Protein AF-A0A542Y729-F1 (afdb_monomer_lite)

Secondary structure (DSSP, 8-state):
-HHHHHHTT-EEEEE--SSTTSS--EEEEEEEE-TTSEEEEEEEETTS-EEEEEEETT-SS-HHHHHHHHHTTS-TTTSPPTTPPPPTT--PPPPPTTSPP--SS------

Organism: NCBI:txid55969

pLDDT: mean 76.95, std 14.19, range [32.75, 95.5]

Foldseek 3Di:
DQVVCVVQVWDKDKDQDDPDPVPDAWRIWMWTAHPQGWIWIWTAHPVRDIDIDIGRNPPPDDPVVVCQLFVQQFDPVLDDPVPDDDDPPDDRDGGDSPGDGHDPPDPPDDD

Sequence (111 aa):
MVEYFESQGWEASLIDVEDQTGLGPHRFEARAVTEDGFRMVYQVQDNGQYNLSVLSGLFWADRSELIRSINHRIPLDEFFPPGEESVPGVYVEFPKWSDPMLWGRGLEAQQ

Structure (mmCIF, N/CA/C/O backbone):
data_AF-A0A542Y729-F1
#
_entry.id   AF-A0A542Y729-F1
#
loop_
_atom_site.group_PDB
_atom_site.id
_atom_site.type_symbol
_atom_site.label_atom_id
_atom_site.label_alt_id
_atom_site.label_comp_id
_atom_site.label_asym_id
_atom_site.label_entity_id
_atom_site.label_seq_id
_atom_site.pdbx_PDB_ins_code
_atom_site.Cartn_x
_atom_site.Cartn_y
_atom_site.Cartn_z
_atom_site.occupancy
_atom_site.B_iso_or_equiv
_atom_site.auth_seq_id
_atom_site.auth_comp_id
_atom_site.auth_asym_id
_atom_site.auth_atom_id
_atom_site.pdbx_PDB_model_num
ATOM 1 N N . MET A 1 1 ? -11.017 9.322 15.413 1.00 87.94 1 MET A N 1
ATOM 2 C CA . MET A 1 1 ? -10.943 8.325 14.318 1.00 87.94 1 MET A CA 1
ATOM 3 C C . MET A 1 1 ? -10.349 7.002 14.769 1.00 87.94 1 MET A C 1
ATOM 5 O O . MET A 1 1 ? -10.967 5.998 14.464 1.00 87.94 1 MET A O 1
ATOM 9 N N . VAL A 1 2 ? -9.238 6.969 15.518 1.00 88.56 2 VAL A N 1
ATOM 10 C CA . VAL A 1 2 ? -8.724 5.709 16.108 1.00 88.56 2 VAL A CA 1
ATOM 11 C C . VAL A 1 2 ? -9.784 5.031 16.976 1.00 88.56 2 VAL A C 1
ATOM 13 O O . VAL A 1 2 ? -10.162 3.912 16.671 1.00 88.56 2 VAL A O 1
ATOM 16 N N . GLU A 1 3 ? -10.384 5.760 17.923 1.00 91.75 3 GLU A N 1
ATOM 17 C CA . GLU A 1 3 ? -11.490 5.245 18.754 1.00 91.75 3 GLU A CA 1
ATOM 18 C C . GLU A 1 3 ? -12.668 4.713 17.922 1.00 91.75 3 GLU A C 1
ATOM 20 O O . GLU A 1 3 ? -13.294 3.718 18.268 1.00 91.75 3 GLU A O 1
ATOM 25 N N . TYR A 1 4 ? -12.970 5.363 16.791 1.00 91.19 4 TYR A N 1
ATOM 26 C CA . TYR A 1 4 ? -13.997 4.879 15.875 1.00 91.19 4 TYR A CA 1
ATOM 27 C C . TYR A 1 4 ? -13.582 3.542 15.249 1.00 91.19 4 TYR A C 1
ATOM 29 O O . TYR A 1 4 ? -14.375 2.609 15.279 1.00 91.19 4 TYR A O 1
ATOM 37 N N . PHE A 1 5 ? -12.355 3.411 14.738 1.00 92.88 5 PHE A N 1
ATOM 38 C CA . PHE A 1 5 ? -11.859 2.153 14.169 1.00 92.88 5 PHE A CA 1
ATOM 39 C C . PHE A 1 5 ? -11.822 1.019 15.202 1.00 92.88 5 PHE A C 1
ATOM 41 O O . PHE A 1 5 ? -12.298 -0.077 14.916 1.00 92.88 5 PHE A O 1
ATOM 48 N N . GLU A 1 6 ? -11.363 1.300 16.421 1.00 92.62 6 GLU A N 1
ATOM 49 C CA . GLU A 1 6 ? -11.375 0.337 17.527 1.00 92.62 6 GLU A CA 1
ATOM 50 C C . GLU A 1 6 ? -12.806 -0.080 17.895 1.00 92.62 6 GLU A C 1
ATOM 52 O O . GLU A 1 6 ? -13.062 -1.258 18.135 1.00 92.62 6 GLU A O 1
ATOM 57 N N . SER A 1 7 ? -13.774 0.849 17.856 1.00 95.50 7 SER A N 1
ATOM 58 C CA . SER A 1 7 ? -15.191 0.525 18.090 1.00 95.50 7 SER A CA 1
ATOM 59 C C . SER A 1 7 ? -15.785 -0.422 17.040 1.00 95.50 7 SER A C 1
ATOM 61 O O . SER A 1 7 ? -16.762 -1.110 17.326 1.00 95.50 7 SER A O 1
ATOM 63 N N . GLN A 1 8 ? -15.201 -0.467 15.836 1.00 93.38 8 GLN A N 1
ATOM 64 C CA . GLN A 1 8 ? -15.574 -1.410 14.777 1.00 93.38 8 GLN A CA 1
ATOM 65 C C . GLN A 1 8 ? -14.858 -2.765 14.909 1.00 93.38 8 GLN A C 1
ATOM 67 O O . GLN A 1 8 ? -15.091 -3.656 14.097 1.00 93.38 8 GLN A O 1
ATOM 72 N N . GLY A 1 9 ? -13.983 -2.933 15.907 1.00 91.56 9 GLY A N 1
ATOM 73 C CA . GLY A 1 9 ? -13.162 -4.132 16.075 1.00 91.56 9 GLY A CA 1
ATOM 74 C C . GLY A 1 9 ? -11.981 -4.217 15.105 1.00 91.56 9 GLY A C 1
ATOM 75 O O . GLY A 1 9 ? -11.407 -5.291 14.943 1.00 91.56 9 GLY A O 1
ATOM 76 N N . TRP A 1 10 ? -11.617 -3.116 14.444 1.00 92.38 10 TRP A N 1
ATOM 77 C CA . TRP A 1 10 ? -10.496 -3.087 13.506 1.00 92.38 10 TRP A CA 1
ATOM 78 C C . TRP A 1 10 ? -9.182 -2.824 14.233 1.00 92.38 10 TRP A C 1
ATOM 80 O O . TRP A 1 10 ? -9.125 -2.008 15.155 1.00 92.38 10 TRP A O 1
ATOM 90 N N . GLU A 1 11 ? -8.108 -3.472 13.780 1.00 84.69 11 GLU A N 1
ATOM 91 C CA . GLU A 1 11 ? -6.763 -3.168 14.264 1.00 84.69 11 GLU A CA 1
ATOM 92 C C . GLU A 1 11 ? -6.385 -1.760 13.800 1.00 84.69 11 GLU A C 1
ATOM 94 O O . GLU A 1 11 ? -6.185 -1.519 12.606 1.00 84.69 11 GLU A O 1
ATOM 99 N N . ALA A 1 12 ? -6.345 -0.820 14.745 1.00 86.38 12 ALA A N 1
ATOM 100 C CA . ALA A 1 12 ? -6.121 0.589 14.483 1.00 86.38 12 ALA A CA 1
ATOM 101 C C . ALA A 1 12 ? -4.774 1.054 15.039 1.00 86.38 12 ALA A C 1
ATOM 103 O O . ALA A 1 12 ? -4.348 0.641 16.114 1.00 86.38 12 ALA A O 1
ATOM 104 N N . SER A 1 13 ? -4.115 1.964 14.325 1.00 84.44 13 SER A N 1
ATOM 105 C CA . SER A 1 13 ? -2.866 2.570 14.785 1.00 84.44 13 SER A CA 1
ATOM 106 C C . SER A 1 13 ? -2.865 4.070 14.543 1.00 84.44 13 SER A C 1
ATOM 108 O O . SER A 1 13 ? -3.247 4.523 13.457 1.00 84.44 13 SER A O 1
ATOM 110 N N . LEU A 1 14 ? -2.361 4.813 15.523 1.00 82.44 14 LEU A N 1
ATOM 111 C CA . LEU A 1 14 ? -2.000 6.214 15.383 1.00 82.44 14 LEU A CA 1
ATOM 112 C C . LEU A 1 14 ? -0.518 6.343 15.036 1.00 82.44 14 LEU A C 1
ATOM 114 O O . LEU A 1 14 ? 0.330 5.775 15.719 1.00 82.44 14 LEU A O 1
ATOM 118 N N . ILE A 1 15 ? -0.221 7.117 14.001 1.00 75.94 15 ILE A N 1
ATOM 119 C CA . ILE A 1 15 ? 1.127 7.542 13.653 1.00 75.94 15 ILE A CA 1
ATOM 120 C C . ILE A 1 15 ? 1.191 9.070 13.750 1.00 75.94 15 ILE A C 1
ATOM 122 O O . ILE A 1 15 ? 0.440 9.767 13.060 1.00 75.94 15 ILE A O 1
ATOM 126 N N . ASP A 1 16 ? 2.094 9.576 14.592 1.00 67.38 16 ASP A N 1
ATOM 127 C CA . ASP A 1 16 ? 2.557 10.962 14.509 1.00 67.38 16 ASP A CA 1
ATOM 128 C C . ASP A 1 16 ? 3.512 11.059 13.321 1.00 67.38 16 ASP A C 1
ATOM 130 O O . ASP A 1 16 ? 4.556 10.405 13.278 1.00 67.38 16 ASP A O 1
ATOM 134 N N . VAL A 1 17 ? 3.109 11.818 12.307 1.00 64.06 17 VAL A N 1
ATOM 135 C CA . VAL A 1 17 ? 3.828 11.912 11.036 1.00 64.06 17 VAL A CA 1
ATOM 136 C C . VAL A 1 17 ? 4.607 13.224 11.017 1.00 64.06 17 VAL A C 1
ATOM 138 O O . VAL A 1 17 ? 4.262 14.158 10.301 1.00 64.06 17 VAL A O 1
ATOM 141 N N . GLU A 1 18 ? 5.683 13.299 11.800 1.00 58.34 18 GLU A N 1
ATOM 142 C CA . GLU A 1 18 ? 6.733 14.281 11.517 1.00 58.34 18 GLU A CA 1
ATOM 143 C C . GLU A 1 18 ? 7.532 13.783 10.295 1.00 58.34 18 GLU A C 1
ATOM 145 O O . GLU A 1 18 ? 8.239 12.780 10.352 1.00 58.34 18 GLU A O 1
ATOM 150 N N . ASP A 1 19 ? 7.349 14.452 9.153 1.00 51.25 19 ASP A N 1
ATOM 151 C CA . ASP A 1 19 ? 8.174 14.423 7.928 1.00 51.25 19 ASP A CA 1
ATOM 152 C C . ASP A 1 19 ? 8.411 13.099 7.159 1.00 51.25 19 ASP A C 1
ATOM 154 O O . ASP A 1 19 ? 8.993 13.126 6.072 1.00 51.25 19 ASP A O 1
ATOM 158 N N . GLN A 1 20 ? 7.947 11.931 7.613 1.00 49.91 20 GLN A N 1
ATOM 159 C CA . GLN A 1 20 ? 8.386 10.651 7.016 1.00 49.91 20 GLN A CA 1
ATOM 160 C C . GLN A 1 20 ? 7.599 10.122 5.801 1.00 49.91 20 GLN A C 1
ATOM 162 O O . GLN A 1 20 ? 8.025 9.142 5.188 1.00 49.91 20 GLN A O 1
ATOM 167 N N . THR A 1 21 ? 6.467 10.715 5.412 1.00 53.53 21 THR A N 1
ATOM 168 C CA . THR A 1 21 ? 5.617 10.148 4.338 1.00 53.53 21 THR A CA 1
ATOM 169 C C . THR A 1 21 ? 5.772 10.825 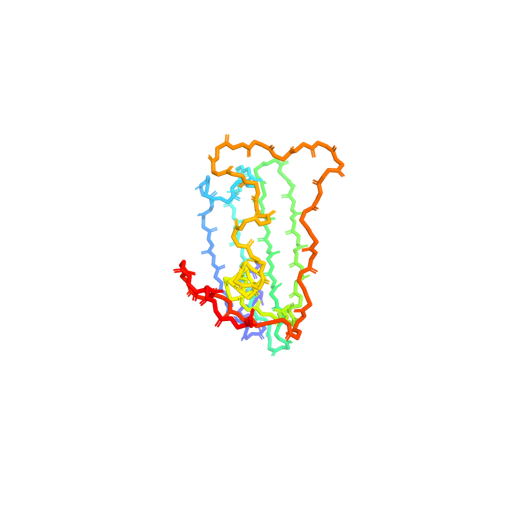2.978 1.00 53.53 21 THR A C 1
ATOM 171 O O . THR A 1 21 ? 5.200 10.341 2.002 1.00 53.53 21 THR A O 1
ATOM 174 N N . GLY A 1 22 ? 6.522 11.930 2.880 1.00 52.19 22 GLY A N 1
ATOM 175 C CA . GLY A 1 22 ? 6.631 12.712 1.638 1.00 52.19 22 GLY A CA 1
ATOM 176 C C . GLY A 1 22 ? 5.313 13.361 1.186 1.00 52.19 22 GLY A C 1
ATOM 177 O O . GLY A 1 22 ? 5.232 13.869 0.072 1.00 52.19 22 GLY A O 1
ATOM 178 N N . LEU A 1 23 ? 4.282 13.340 2.038 1.00 53.53 23 LEU A N 1
ATOM 179 C CA . LEU A 1 23 ? 2.940 13.862 1.768 1.00 53.53 23 LEU A CA 1
ATOM 180 C C . LEU A 1 23 ? 2.717 15.281 2.356 1.00 53.53 23 LEU A C 1
ATOM 182 O O . LEU A 1 23 ? 1.637 15.848 2.195 1.00 53.53 23 LEU A O 1
ATOM 186 N N . GLY A 1 24 ? 3.755 15.883 2.954 1.00 55.22 24 GLY A N 1
ATOM 187 C CA . GLY A 1 24 ? 3.727 17.204 3.599 1.00 55.22 24 GLY A CA 1
ATOM 188 C C . GLY A 1 24 ? 3.599 17.126 5.129 1.00 55.22 24 GLY A C 1
ATOM 189 O O . GLY A 1 24 ? 3.570 16.027 5.679 1.00 55.22 24 GLY A O 1
ATOM 190 N N . PRO A 1 25 ? 3.550 18.269 5.842 1.00 59.34 25 PRO A N 1
ATOM 191 C CA . PRO A 1 25 ? 3.359 18.284 7.290 1.00 59.34 25 PRO A CA 1
ATOM 192 C C . PRO A 1 25 ? 1.946 17.791 7.637 1.00 59.34 25 PRO A C 1
ATOM 194 O O . PRO A 1 25 ? 0.938 18.455 7.366 1.00 59.34 25 PRO A O 1
ATOM 197 N N . HIS A 1 26 ? 1.867 16.594 8.217 1.00 67.88 26 HIS A N 1
ATOM 198 C CA . HIS A 1 26 ? 0.634 16.036 8.756 1.00 67.88 26 HIS A CA 1
ATOM 199 C C . HIS A 1 26 ? 0.680 16.091 10.270 1.00 67.88 26 HIS A C 1
ATOM 201 O O . HIS A 1 26 ? 1.665 15.717 10.893 1.00 67.88 26 HIS A O 1
ATOM 207 N N . ARG A 1 27 ? -0.441 16.472 10.868 1.00 68.50 27 ARG A N 1
ATOM 208 C CA . ARG A 1 27 ? -0.580 16.492 12.317 1.00 68.50 27 ARG A CA 1
ATOM 209 C C . ARG A 1 27 ? -0.842 15.109 12.894 1.00 68.50 27 ARG A C 1
ATOM 211 O O . ARG A 1 27 ? -0.574 14.872 14.061 1.00 68.50 27 ARG A O 1
ATOM 218 N N . PHE A 1 28 ? -1.482 14.244 12.109 1.00 75.88 28 PHE A N 1
ATOM 219 C CA . PHE A 1 28 ? -2.021 12.981 12.592 1.00 75.88 28 PHE A CA 1
ATOM 220 C C . PHE A 1 28 ? -2.386 12.060 11.429 1.00 75.88 28 PHE A C 1
ATOM 222 O O . PHE A 1 28 ? -3.046 12.494 10.475 1.00 75.88 28 PHE A O 1
ATOM 229 N N . GLU A 1 29 ? -2.069 10.772 11.561 1.00 84.06 29 GLU A N 1
ATOM 230 C CA . GLU A 1 29 ? -2.579 9.723 10.682 1.00 84.06 29 GLU A CA 1
ATOM 231 C C . GLU A 1 29 ? -3.134 8.537 11.485 1.00 84.06 29 GLU A C 1
ATOM 233 O O . GLU A 1 29 ? -2.420 7.901 12.259 1.00 84.06 29 GLU A O 1
ATOM 238 N N . ALA A 1 30 ? -4.408 8.204 11.260 1.00 87.88 30 ALA A N 1
ATOM 239 C CA . ALA A 1 30 ? -5.015 6.968 11.745 1.00 87.88 30 ALA A CA 1
ATOM 240 C C . ALA A 1 30 ? -5.130 5.954 10.613 1.00 87.88 30 ALA A C 1
ATOM 242 O O . ALA A 1 30 ? -5.642 6.264 9.534 1.00 87.88 30 ALA A O 1
ATOM 243 N N . ARG A 1 31 ? -4.719 4.721 10.890 1.00 89.12 31 ARG A N 1
ATOM 244 C CA . ARG A 1 31 ? -4.842 3.584 9.974 1.00 89.12 31 ARG A CA 1
ATOM 245 C C . ARG A 1 31 ? -5.704 2.506 10.603 1.00 89.12 31 ARG A C 1
ATOM 247 O O . ARG A 1 31 ? -5.667 2.359 11.820 1.00 89.12 31 ARG A O 1
ATOM 254 N N . ALA A 1 32 ? -6.419 1.753 9.777 1.00 89.50 32 ALA A N 1
ATOM 255 C CA . ALA A 1 32 ? -7.050 0.505 10.185 1.00 89.50 32 ALA A CA 1
ATOM 256 C C . ALA A 1 32 ? -7.141 -0.489 9.026 1.00 89.50 32 ALA A C 1
ATOM 258 O O . ALA A 1 32 ? -7.158 -0.080 7.860 1.00 89.50 32 ALA A O 1
ATOM 259 N N . VAL A 1 33 ? -7.218 -1.778 9.353 1.00 88.06 33 VAL A N 1
ATOM 260 C CA . VAL A 1 33 ? -7.609 -2.839 8.416 1.00 88.06 33 VAL A CA 1
ATOM 261 C C . VAL A 1 33 ? -8.972 -3.370 8.841 1.00 88.06 33 VAL A C 1
ATOM 263 O O . VAL A 1 33 ? -9.150 -3.783 9.985 1.00 88.06 33 VAL A O 1
ATOM 266 N N . THR A 1 34 ? -9.939 -3.307 7.935 1.00 87.25 34 THR A N 1
ATOM 267 C CA . THR A 1 34 ? -11.295 -3.800 8.155 1.00 87.25 34 THR A CA 1
ATOM 268 C C . THR A 1 34 ? -11.340 -5.326 8.051 1.00 87.25 34 THR A C 1
ATOM 270 O O . THR A 1 34 ? -10.457 -5.953 7.463 1.00 87.25 34 THR A O 1
ATOM 273 N N . GLU A 1 35 ? -12.392 -5.941 8.590 1.00 86.06 35 GLU A N 1
ATOM 274 C CA . GLU A 1 35 ? -12.580 -7.400 8.543 1.00 86.06 35 GLU A CA 1
ATOM 275 C C . GLU A 1 35 ? -12.723 -7.939 7.107 1.00 86.06 35 GLU A C 1
ATOM 277 O O . GLU A 1 35 ? -12.230 -9.018 6.788 1.00 86.06 35 GLU A O 1
ATOM 282 N N . ASP A 1 36 ? -13.328 -7.159 6.208 1.00 85.25 36 ASP A N 1
ATOM 283 C CA . ASP A 1 36 ? -13.448 -7.454 4.775 1.00 85.25 36 ASP A CA 1
ATOM 284 C C . ASP A 1 36 ? -12.178 -7.103 3.973 1.00 85.25 36 ASP A C 1
ATOM 286 O O . ASP A 1 36 ? -12.164 -7.152 2.741 1.00 85.25 36 ASP A O 1
ATOM 290 N N . GLY A 1 37 ? -11.086 -6.796 4.677 1.00 80.50 37 GLY A N 1
ATOM 291 C CA . GLY A 1 37 ? -9.753 -6.665 4.112 1.00 80.50 37 GLY A CA 1
ATOM 292 C C . GLY A 1 37 ? -9.486 -5.319 3.455 1.00 80.50 37 GLY A C 1
ATOM 293 O O . GLY A 1 37 ? -8.584 -5.234 2.635 1.00 80.50 37 GLY A O 1
ATOM 294 N N . PHE A 1 38 ? -10.223 -4.256 3.765 1.00 85.81 38 PHE A N 1
ATOM 295 C CA . PHE A 1 38 ? -9.918 -2.906 3.295 1.00 85.81 38 PHE A CA 1
ATOM 296 C C . PHE A 1 38 ? -8.959 -2.204 4.250 1.00 85.81 38 PHE A C 1
ATOM 298 O O . PHE A 1 38 ? -9.062 -2.304 5.467 1.00 85.81 38 PHE A O 1
ATOM 305 N N . ARG A 1 39 ? -8.032 -1.428 3.698 1.00 87.44 39 ARG A N 1
ATOM 306 C CA . ARG A 1 39 ? -7.191 -0.513 4.459 1.00 87.44 39 ARG A CA 1
ATOM 307 C C . ARG A 1 39 ? -7.810 0.879 4.443 1.00 87.44 39 ARG A C 1
ATOM 309 O O . ARG A 1 39 ? -7.974 1.492 3.387 1.00 87.44 39 ARG A O 1
ATOM 316 N N . MET A 1 40 ? -8.091 1.383 5.635 1.00 89.25 40 MET A N 1
ATOM 317 C CA . MET A 1 40 ? -8.555 2.738 5.898 1.00 89.25 40 MET A CA 1
ATOM 318 C C . MET A 1 40 ? -7.373 3.612 6.308 1.00 89.25 40 MET A C 1
ATOM 320 O O . MET A 1 40 ? -6.579 3.221 7.167 1.00 89.25 40 MET A O 1
ATOM 324 N N . VAL A 1 41 ? -7.266 4.806 5.729 1.00 88.88 41 VAL A N 1
ATOM 325 C CA . VAL A 1 41 ? -6.299 5.825 6.157 1.00 88.88 41 VAL A CA 1
ATOM 326 C C . VAL A 1 41 ? -7.017 7.159 6.298 1.00 88.88 41 VAL A C 1
ATOM 328 O O . VAL A 1 41 ? -7.614 7.647 5.340 1.00 88.88 41 VAL A O 1
ATOM 331 N N . TYR A 1 42 ? -6.953 7.748 7.488 1.00 89.50 42 TYR A N 1
ATOM 332 C CA . TYR A 1 42 ? -7.474 9.078 7.776 1.00 89.50 42 TYR A CA 1
ATOM 333 C C . TYR A 1 42 ? -6.335 10.004 8.190 1.00 89.50 42 TYR A C 1
ATOM 335 O O . TYR A 1 42 ? -5.622 9.714 9.151 1.00 89.50 42 TYR A O 1
ATOM 343 N N . GLN A 1 43 ? -6.191 11.122 7.485 1.00 87.75 43 GLN A N 1
ATOM 344 C CA . GLN A 1 43 ? -5.115 12.089 7.689 1.00 87.75 43 GLN A CA 1
ATOM 345 C C . GLN A 1 43 ? -5.674 13.468 8.015 1.00 87.75 43 GLN A C 1
ATOM 347 O O . GLN A 1 43 ? -6.627 13.927 7.378 1.00 87.75 43 GLN A O 1
ATOM 352 N N . VAL A 1 44 ? -5.017 14.144 8.956 1.00 86.12 44 VAL A N 1
ATOM 353 C CA . VAL A 1 44 ? -5.243 15.557 9.270 1.00 86.12 44 VAL A CA 1
ATOM 354 C C . VAL A 1 44 ? -3.964 16.324 8.967 1.00 86.12 44 VAL A C 1
ATOM 356 O O . VAL A 1 44 ? -2.912 16.029 9.533 1.00 86.12 44 VAL A O 1
ATOM 359 N N . GLN A 1 45 ? -4.046 17.298 8.070 1.00 82.56 45 GLN A N 1
ATOM 360 C CA . GLN A 1 45 ? -2.940 18.189 7.727 1.00 82.56 45 GLN A CA 1
ATOM 361 C C . GLN A 1 45 ? -3.025 19.501 8.508 1.00 82.56 45 GLN A C 1
ATOM 363 O O . GLN A 1 45 ? -4.114 19.962 8.856 1.00 82.56 45 GLN A O 1
ATOM 368 N N . ASP A 1 46 ? -1.877 20.141 8.730 1.00 80.69 46 ASP A N 1
ATOM 369 C CA . ASP A 1 46 ? -1.813 21.424 9.447 1.00 80.69 46 ASP A CA 1
ATOM 370 C C . ASP A 1 46 ? -2.492 22.575 8.695 1.00 80.69 46 ASP A C 1
ATOM 372 O O . ASP A 1 46 ? -2.982 23.524 9.304 1.00 80.69 46 ASP A O 1
ATOM 376 N N . ASN A 1 47 ? -2.589 22.470 7.369 1.00 81.56 47 ASN A N 1
ATOM 377 C CA . ASN 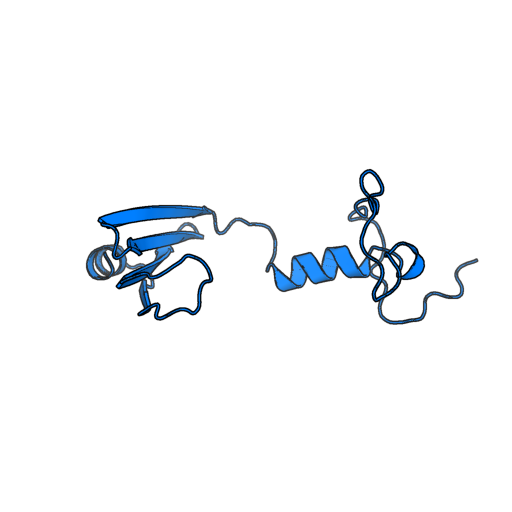A 1 47 ? -3.303 23.426 6.519 1.00 81.56 47 ASN A CA 1
ATOM 378 C C . ASN A 1 47 ? -4.842 23.314 6.619 1.00 81.56 47 ASN A C 1
ATOM 380 O O . ASN A 1 47 ? -5.551 24.005 5.888 1.00 81.56 47 ASN A O 1
ATOM 384 N N . GLY A 1 48 ? -5.367 22.448 7.494 1.00 81.50 48 GLY A N 1
ATOM 385 C CA . GLY A 1 48 ? -6.802 22.212 7.658 1.00 81.50 48 GLY A CA 1
ATOM 386 C C . GLY A 1 48 ? -7.406 21.260 6.622 1.00 81.50 48 GLY A C 1
ATOM 387 O O . GLY A 1 48 ? -8.628 21.121 6.572 1.00 81.50 48 GLY A O 1
ATOM 388 N N . GLN A 1 49 ? -6.587 20.601 5.797 1.00 84.06 49 GLN A N 1
ATOM 389 C CA . GLN A 1 49 ? -7.043 19.561 4.881 1.00 84.06 49 GLN A CA 1
ATOM 390 C C . GLN A 1 49 ? -7.195 18.218 5.604 1.00 84.06 49 GLN A C 1
ATOM 392 O O . GLN A 1 49 ? -6.323 17.775 6.355 1.00 84.06 49 GLN A O 1
ATOM 397 N N . TYR A 1 50 ? -8.296 17.535 5.305 1.00 87.88 50 TYR A N 1
ATOM 398 C CA . TYR A 1 50 ? -8.604 16.200 5.802 1.00 87.88 50 TYR A CA 1
ATOM 399 C C . TYR A 1 50 ? -8.720 15.249 4.620 1.00 87.88 50 TYR A C 1
ATOM 401 O O . TYR A 1 50 ? -9.464 15.527 3.680 1.00 87.88 50 TYR A O 1
ATOM 409 N N . ASN A 1 51 ? -8.013 14.123 4.675 1.00 86.56 51 ASN A N 1
ATOM 410 C CA . ASN A 1 51 ? -8.083 13.101 3.635 1.00 86.56 51 ASN A CA 1
ATOM 411 C C . ASN A 1 51 ? -8.565 11.782 4.234 1.00 86.56 51 ASN A C 1
ATOM 413 O O . ASN A 1 51 ? -8.084 11.351 5.283 1.00 86.56 51 ASN A O 1
ATOM 417 N N . LEU A 1 52 ? -9.479 11.123 3.525 1.00 89.88 52 LEU A N 1
ATOM 418 C CA . LEU A 1 52 ? -9.889 9.752 3.793 1.00 89.88 52 LEU A CA 1
ATOM 419 C C . LEU A 1 52 ? -9.562 8.909 2.565 1.00 89.88 52 LEU A C 1
ATOM 421 O O . LEU A 1 52 ? -10.070 9.176 1.478 1.00 89.88 52 LEU A O 1
ATOM 425 N N . SER A 1 53 ? -8.724 7.895 2.744 1.00 87.00 53 SER A N 1
ATOM 426 C CA . SER A 1 53 ? -8.430 6.902 1.714 1.00 87.00 53 SER A CA 1
ATOM 427 C C . SER A 1 53 ? -9.013 5.556 2.116 1.00 87.00 53 SER A C 1
ATOM 429 O O . SER A 1 53 ? -8.814 5.099 3.244 1.00 87.00 53 SER A O 1
ATOM 431 N N . VAL A 1 54 ? -9.704 4.923 1.170 1.00 87.94 54 VAL A N 1
ATOM 432 C CA . VAL A 1 54 ? -10.238 3.565 1.291 1.00 87.94 54 VAL A CA 1
ATOM 433 C C . VAL A 1 54 ? -9.584 2.730 0.205 1.00 87.94 54 VAL A C 1
ATOM 435 O O . VAL A 1 54 ? -9.766 2.992 -0.983 1.00 87.94 54 VAL A O 1
ATOM 438 N N . LEU A 1 55 ? -8.778 1.759 0.612 1.00 82.50 55 LEU A N 1
ATOM 439 C CA . LEU A 1 55 ? -8.019 0.903 -0.290 1.00 82.50 55 LEU A CA 1
ATOM 440 C C . LEU A 1 55 ? -8.504 -0.530 -0.100 1.00 82.50 55 LEU A C 1
ATOM 442 O O . LEU A 1 55 ? -8.440 -1.045 1.010 1.00 82.50 55 LEU A O 1
ATOM 446 N N . SER A 1 56 ? -8.965 -1.204 -1.150 1.00 79.44 56 SER A N 1
ATOM 447 C CA . SER A 1 56 ? -9.243 -2.640 -1.052 1.00 79.44 56 SER A CA 1
ATOM 448 C C . SER A 1 56 ? -7.937 -3.391 -0.807 1.00 79.44 56 SER A C 1
ATOM 450 O O . SER A 1 56 ? -7.060 -3.345 -1.658 1.00 79.44 56 SER A O 1
ATOM 452 N N . GLY A 1 57 ? -7.780 -4.133 0.287 1.00 63.91 57 GLY A N 1
ATOM 453 C CA . GLY A 1 57 ? -6.610 -5.008 0.486 1.00 63.91 57 GLY A CA 1
ATOM 454 C C . GLY A 1 57 ? -6.562 -6.177 -0.497 1.00 63.91 57 GLY A C 1
ATOM 455 O O . GLY A 1 57 ? -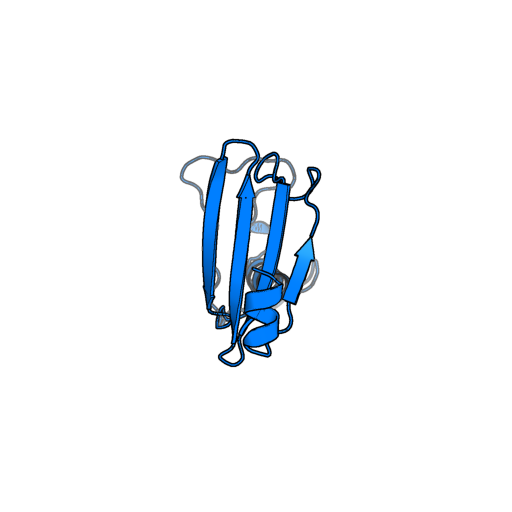5.560 -6.875 -0.570 1.00 63.91 57 GLY A O 1
ATOM 456 N N . LEU A 1 58 ? -7.583 -6.306 -1.351 1.00 59.97 58 LEU A N 1
ATOM 457 C CA . LEU A 1 58 ? -7.561 -7.079 -2.590 1.00 59.97 58 LEU A CA 1
ATOM 458 C C . LEU A 1 58 ? -6.535 -6.580 -3.625 1.00 59.97 58 LEU A C 1
ATOM 460 O O . LEU A 1 58 ? -6.609 -7.011 -4.769 1.00 59.97 58 LEU A O 1
ATOM 464 N N . PHE A 1 59 ? -5.572 -5.713 -3.298 1.00 52.44 59 PHE A N 1
ATOM 465 C CA . PHE A 1 59 ? -4.436 -5.459 -4.187 1.00 52.44 59 PHE A CA 1
ATOM 466 C C . PHE A 1 59 ? -3.509 -6.687 -4.211 1.00 52.44 59 PHE A C 1
ATOM 468 O O . PHE A 1 59 ? -2.550 -6.771 -3.459 1.00 52.44 59 PHE A O 1
ATOM 475 N N . TRP A 1 60 ? -3.889 -7.635 -5.072 1.00 52.56 60 TRP A N 1
ATOM 476 C CA . TRP A 1 60 ? -3.241 -8.731 -5.813 1.00 52.56 60 TRP A CA 1
ATOM 477 C C . TRP A 1 60 ? -1.775 -9.160 -5.591 1.00 52.56 60 TRP A C 1
ATOM 479 O O . TRP A 1 60 ? -1.400 -10.185 -6.152 1.00 52.56 60 TRP A O 1
ATOM 489 N N . ALA A 1 61 ? -0.947 -8.474 -4.811 1.00 56.00 61 ALA A N 1
ATOM 490 C CA . ALA A 1 61 ? 0.351 -8.959 -4.347 1.00 56.00 61 ALA A CA 1
ATOM 491 C C . ALA A 1 61 ? 0.948 -7.968 -3.339 1.00 56.00 61 ALA A C 1
ATOM 493 O O . ALA A 1 61 ? 0.766 -6.755 -3.463 1.00 56.00 61 ALA A O 1
ATOM 494 N N . ASP A 1 62 ? 1.730 -8.479 -2.384 1.00 68.94 62 ASP A N 1
ATOM 495 C CA . ASP A 1 62 ? 2.694 -7.662 -1.644 1.00 68.94 62 ASP A CA 1
ATOM 496 C C . ASP A 1 62 ? 3.486 -6.819 -2.655 1.00 68.94 62 ASP A C 1
ATOM 498 O O . ASP A 1 62 ? 4.053 -7.363 -3.601 1.00 68.94 62 ASP A O 1
ATOM 502 N N . ARG A 1 63 ? 3.496 -5.487 -2.498 1.00 75.75 63 ARG A N 1
ATOM 503 C CA . ARG A 1 63 ? 4.160 -4.565 -3.436 1.00 75.75 63 ARG A CA 1
ATOM 504 C C . ARG A 1 63 ? 5.604 -4.987 -3.705 1.00 75.75 63 ARG A C 1
ATOM 506 O O . ARG A 1 63 ? 6.065 -4.856 -4.837 1.00 75.75 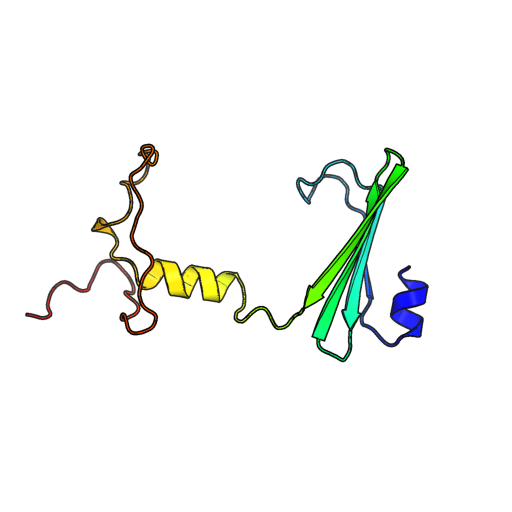63 ARG A O 1
ATOM 513 N N . SER A 1 64 ? 6.312 -5.464 -2.683 1.00 75.56 64 SER A N 1
ATOM 514 C CA . SER A 1 64 ? 7.691 -5.924 -2.828 1.00 75.56 64 SER A CA 1
ATOM 515 C C . SER A 1 64 ? 7.770 -7.179 -3.701 1.00 75.56 64 SER A C 1
ATOM 517 O O . SER A 1 64 ? 8.546 -7.200 -4.655 1.00 75.56 64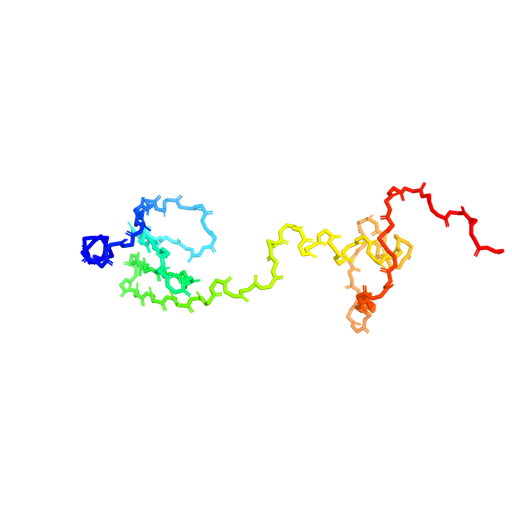 SER A O 1
ATOM 519 N N . GLU A 1 65 ? 6.898 -8.163 -3.473 1.00 78.69 65 GLU A N 1
ATOM 520 C CA . GLU A 1 65 ? 6.800 -9.373 -4.298 1.00 78.69 65 GLU A CA 1
ATOM 521 C C . GLU A 1 65 ? 6.297 -9.085 -5.714 1.00 78.69 65 GLU A C 1
ATOM 523 O O . GLU A 1 65 ? 6.737 -9.733 -6.664 1.00 78.69 65 GLU A O 1
ATOM 528 N N . LEU A 1 66 ? 5.422 -8.093 -5.891 1.00 80.94 66 LEU A N 1
ATOM 529 C CA . LEU A 1 66 ? 4.945 -7.654 -7.199 1.00 80.94 66 LEU A CA 1
ATOM 530 C C . LEU A 1 66 ? 6.072 -7.014 -8.006 1.00 80.94 66 LEU A C 1
ATOM 532 O O . LEU A 1 66 ? 6.304 -7.398 -9.150 1.00 80.94 66 LEU A O 1
ATOM 536 N N . ILE A 1 67 ? 6.799 -6.073 -7.399 1.00 82.50 67 ILE A N 1
ATOM 537 C CA . ILE A 1 67 ? 7.961 -5.427 -8.020 1.00 82.50 67 ILE A CA 1
ATOM 538 C C . ILE A 1 67 ? 9.010 -6.480 -8.370 1.00 82.50 67 ILE A C 1
ATOM 540 O O . ILE A 1 67 ? 9.514 -6.495 -9.489 1.00 82.50 67 ILE A O 1
ATOM 544 N N . ARG A 1 68 ? 9.298 -7.402 -7.446 1.00 83.06 68 ARG A N 1
ATOM 545 C CA . ARG A 1 68 ? 10.208 -8.529 -7.672 1.00 83.06 68 ARG A CA 1
ATOM 546 C C . ARG A 1 68 ? 9.723 -9.390 -8.842 1.00 83.06 68 ARG A C 1
ATOM 548 O O . ARG A 1 68 ? 10.493 -9.705 -9.742 1.00 83.06 68 ARG A O 1
ATOM 555 N N . SER A 1 69 ? 8.435 -9.710 -8.880 1.00 83.56 69 SER A N 1
ATOM 556 C CA . SER A 1 69 ? 7.822 -10.504 -9.946 1.00 83.56 69 SER A CA 1
ATOM 557 C C . SER A 1 69 ? 7.901 -9.846 -11.320 1.00 83.56 69 SER A C 1
ATOM 559 O O . SER A 1 69 ? 8.120 -10.552 -12.302 1.00 83.56 69 SER A O 1
ATOM 561 N N . ILE A 1 70 ? 7.753 -8.527 -11.399 1.00 85.25 70 ILE A N 1
ATOM 562 C CA . ILE A 1 70 ? 7.888 -7.779 -12.653 1.00 85.25 70 ILE A CA 1
ATOM 563 C C . ILE A 1 70 ? 9.365 -7.698 -13.049 1.00 85.25 70 ILE A C 1
ATOM 565 O O . ILE A 1 70 ? 9.734 -8.153 -14.127 1.00 85.25 70 ILE A O 1
ATOM 569 N N . ASN A 1 71 ? 10.225 -7.205 -12.154 1.00 84.88 71 ASN A N 1
ATOM 570 C CA . ASN A 1 71 ? 11.636 -6.951 -12.454 1.00 84.88 71 ASN A CA 1
ATOM 571 C C . ASN A 1 71 ? 12.388 -8.213 -12.874 1.00 84.88 71 ASN A C 1
ATOM 573 O O . ASN A 1 71 ? 13.205 -8.157 -13.783 1.00 84.88 71 ASN A O 1
ATOM 577 N N . HIS A 1 72 ? 12.113 -9.352 -12.237 1.00 87.19 72 HIS A N 1
ATOM 578 C CA . HIS A 1 72 ? 12.788 -10.601 -12.581 1.00 87.19 72 HIS A CA 1
ATOM 579 C C . HIS A 1 72 ? 12.265 -11.243 -13.864 1.00 87.19 72 HIS A C 1
ATOM 581 O O . HIS A 1 72 ? 12.870 -12.197 -14.318 1.00 87.19 72 HIS A O 1
ATOM 587 N N . ARG A 1 73 ? 11.168 -10.778 -14.464 1.00 88.75 73 ARG A N 1
ATOM 588 C CA . ARG A 1 73 ? 10.705 -11.303 -15.762 1.00 88.75 73 ARG A CA 1
ATOM 589 C C . ARG A 1 73 ? 11.200 -10.489 -16.953 1.00 88.75 73 ARG A C 1
ATOM 591 O O . ARG A 1 73 ? 11.054 -10.939 -18.080 1.00 88.75 73 ARG A O 1
ATOM 598 N N . ILE A 1 74 ? 11.779 -9.320 -16.698 1.00 86.12 74 ILE A N 1
ATOM 599 C CA . ILE A 1 74 ? 12.371 -8.465 -17.721 1.00 86.12 74 ILE A CA 1
ATOM 600 C C . ILE A 1 74 ? 13.871 -8.793 -17.797 1.00 86.12 74 ILE A C 1
ATOM 602 O O . ILE A 1 74 ? 14.551 -8.758 -16.764 1.00 86.12 74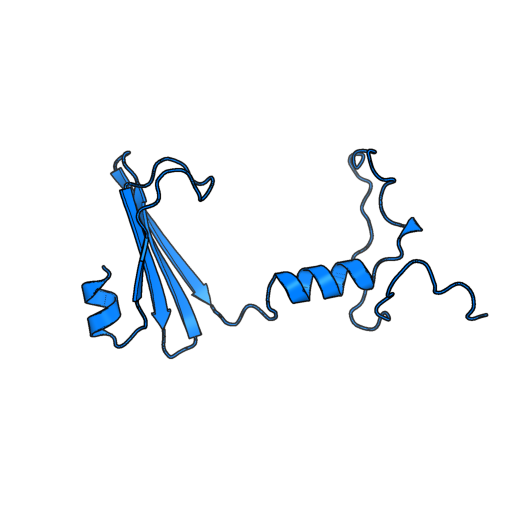 ILE A O 1
ATOM 606 N N . PRO A 1 75 ? 14.409 -9.125 -18.980 1.00 82.81 75 PRO A N 1
ATOM 607 C CA . PRO A 1 75 ? 15.844 -9.303 -19.175 1.00 82.81 75 PRO A CA 1
ATOM 608 C C . PRO A 1 75 ? 16.650 -8.060 -18.767 1.00 82.81 75 PRO A C 1
ATOM 610 O O . PRO A 1 75 ? 16.258 -6.924 -19.022 1.00 82.81 75 PRO A O 1
ATOM 613 N N . LEU A 1 76 ? 17.795 -8.262 -18.105 1.00 77.94 76 LEU A N 1
ATOM 614 C CA . LEU A 1 76 ? 18.620 -7.162 -17.579 1.00 77.94 76 LEU A CA 1
ATOM 615 C C . LEU A 1 76 ? 19.154 -6.224 -18.673 1.00 77.94 76 LEU A C 1
ATOM 617 O O . LEU A 1 76 ? 19.426 -5.061 -18.392 1.00 77.94 76 LEU A O 1
ATOM 621 N N . ASP A 1 77 ? 19.321 -6.739 -19.884 1.00 79.38 77 ASP A N 1
ATOM 622 C CA . ASP A 1 77 ? 19.760 -6.032 -21.086 1.00 79.38 77 ASP A CA 1
ATOM 623 C C . ASP A 1 77 ? 18.663 -5.177 -21.736 1.00 79.38 77 ASP A C 1
ATOM 625 O O . ASP A 1 77 ? 18.985 -4.265 -22.495 1.00 79.38 77 ASP A O 1
ATOM 629 N N . GLU A 1 78 ? 17.389 -5.418 -21.411 1.00 79.88 78 GLU A N 1
ATOM 630 C CA . GLU A 1 78 ? 16.273 -4.569 -21.846 1.00 79.88 78 GLU A CA 1
ATOM 631 C C . GLU A 1 78 ? 16.085 -3.337 -20.952 1.00 79.88 78 GLU A C 1
ATOM 633 O O . GLU A 1 78 ? 15.457 -2.357 -21.360 1.00 79.88 78 GLU A O 1
ATOM 638 N N . PHE A 1 79 ? 16.636 -3.351 -19.734 1.00 76.38 79 PHE A N 1
ATOM 639 C CA . PHE A 1 79 ? 16.649 -2.164 -18.887 1.00 76.38 79 PHE A CA 1
ATOM 640 C C . PHE A 1 79 ? 17.651 -1.131 -19.403 1.00 76.38 79 PHE A C 1
ATOM 642 O O . PHE A 1 79 ? 18.720 -1.460 -19.916 1.00 76.38 79 PHE A O 1
ATOM 649 N N . PHE A 1 80 ? 17.332 0.146 -19.183 1.00 73.31 80 PHE A N 1
ATOM 650 C CA . PHE A 1 80 ? 18.287 1.228 -19.399 1.00 73.31 80 PHE A CA 1
ATOM 651 C C . PHE A 1 80 ? 19.573 0.961 -18.599 1.00 73.31 80 PHE A C 1
ATOM 653 O O . PHE A 1 80 ? 19.485 0.543 -17.434 1.00 73.31 80 PHE A O 1
ATOM 660 N N . PRO A 1 81 ? 20.762 1.199 -19.187 1.00 71.00 81 PRO A N 1
ATOM 661 C CA . PRO A 1 81 ? 22.022 1.032 -18.484 1.00 71.00 81 PRO A CA 1
ATOM 662 C C . PRO A 1 81 ? 22.015 1.783 -17.145 1.00 71.00 81 PRO A C 1
ATOM 664 O O . PRO A 1 81 ? 21.465 2.884 -17.056 1.00 71.00 81 PRO A O 1
ATOM 667 N N . PRO A 1 82 ? 22.632 1.230 -16.085 1.00 65.50 82 PRO A N 1
ATOM 668 C CA . PRO A 1 82 ? 22.694 1.909 -14.799 1.00 65.50 82 PRO A CA 1
ATOM 669 C C . PRO A 1 82 ? 23.315 3.304 -14.949 1.00 65.50 82 PRO A C 1
ATOM 671 O O . PRO A 1 82 ? 24.475 3.427 -15.338 1.00 65.50 82 PRO A O 1
ATOM 674 N N . GLY A 1 83 ? 22.554 4.346 -14.613 1.00 66.44 83 GLY A N 1
ATOM 675 C CA . GLY A 1 83 ? 22.996 5.740 -14.720 1.00 66.44 83 GLY A CA 1
ATOM 676 C C . GLY A 1 83 ? 22.569 6.462 -16.000 1.00 66.44 83 GLY A C 1
ATOM 677 O O . GLY A 1 83 ? 22.843 7.654 -16.113 1.00 66.44 83 GLY A O 1
ATOM 678 N N . GLU A 1 84 ? 21.877 5.792 -16.923 1.00 76.75 84 GLU A N 1
ATOM 679 C CA . GLU A 1 84 ? 21.209 6.442 -18.053 1.00 76.75 84 GLU A CA 1
ATOM 680 C C . GLU A 1 84 ? 19.732 6.709 -17.730 1.00 76.75 84 GLU A C 1
ATOM 682 O O . GLU A 1 84 ? 19.029 5.866 -17.171 1.00 76.75 84 GLU A O 1
ATOM 687 N N . GLU A 1 85 ? 19.257 7.910 -18.060 1.00 73.62 85 GLU A N 1
ATOM 688 C CA . GLU A 1 85 ? 17.845 8.265 -17.920 1.00 73.62 85 GLU A CA 1
ATOM 689 C C . GLU A 1 85 ? 17.018 7.653 -19.059 1.00 73.62 85 GLU A C 1
ATOM 691 O O . GLU A 1 85 ? 17.469 7.561 -20.203 1.00 73.62 85 GLU A O 1
ATOM 696 N N . SER A 1 86 ? 15.770 7.277 -18.768 1.00 72.75 86 SER A N 1
ATOM 697 C CA . SER A 1 86 ? 14.830 6.853 -19.806 1.00 72.75 86 SER A CA 1
ATOM 698 C C . SER A 1 86 ? 14.545 8.014 -20.759 1.00 72.75 86 SER A C 1
ATOM 700 O O . SER A 1 86 ? 14.132 9.089 -20.315 1.00 72.75 86 SER A O 1
ATOM 702 N N . VAL A 1 87 ? 14.698 7.804 -22.065 1.00 79.75 87 VAL A N 1
ATOM 703 C CA . VAL A 1 87 ? 14.348 8.827 -23.060 1.00 79.75 87 VAL A CA 1
ATOM 704 C C . VAL A 1 87 ? 12.828 8.870 -23.298 1.00 79.75 87 VAL A C 1
ATOM 706 O O . VAL A 1 87 ? 12.170 7.826 -23.271 1.00 79.75 87 VAL A O 1
ATOM 709 N N . PRO A 1 88 ? 12.233 10.050 -23.562 1.00 82.56 88 PRO A N 1
ATOM 710 C CA . PRO A 1 88 ? 10.805 10.154 -23.849 1.00 82.56 88 PRO A CA 1
ATOM 711 C C . PRO A 1 88 ? 10.383 9.263 -25.023 1.00 82.56 88 PRO A C 1
ATOM 713 O O . PRO A 1 88 ? 10.970 9.323 -26.102 1.00 82.56 88 PRO A O 1
ATOM 716 N N . GLY A 1 89 ? 9.336 8.462 -24.822 1.00 81.50 89 GLY A N 1
ATOM 717 C CA . GLY A 1 89 ? 8.784 7.582 -25.855 1.00 81.50 89 GLY A CA 1
ATOM 718 C C . GLY A 1 89 ? 9.462 6.214 -25.984 1.00 81.50 89 GLY A C 1
ATOM 719 O O . GLY A 1 89 ? 8.969 5.394 -26.754 1.00 81.50 89 GLY A O 1
ATOM 720 N N . VAL A 1 90 ? 10.536 5.941 -25.234 1.00 81.31 90 VAL A N 1
ATOM 721 C CA . VAL A 1 90 ? 11.118 4.595 -25.123 1.00 81.31 90 VAL A CA 1
ATOM 722 C C . VAL A 1 90 ? 10.648 3.965 -23.821 1.00 81.31 90 VAL A C 1
ATOM 724 O O . VAL A 1 90 ? 10.826 4.527 -22.741 1.00 81.31 90 VAL A O 1
ATOM 727 N N . TYR A 1 91 ? 10.041 2.790 -23.937 1.00 80.19 91 TYR A N 1
ATOM 728 C CA . TYR A 1 91 ? 9.496 2.042 -22.815 1.00 80.19 91 TYR A CA 1
ATOM 729 C C . TYR A 1 91 ? 10.006 0.611 -22.877 1.00 80.19 91 TYR A C 1
ATOM 731 O O . TYR A 1 91 ? 10.080 0.024 -23.954 1.00 80.19 91 TYR A O 1
ATOM 739 N N . VAL A 1 92 ? 10.322 0.059 -21.710 1.00 82.88 92 VAL A N 1
ATOM 740 C CA . VAL A 1 92 ? 10.514 -1.381 -21.553 1.00 82.88 92 VAL A CA 1
ATOM 741 C C . VAL A 1 92 ? 9.138 -2.033 -21.646 1.00 82.88 92 VAL A C 1
ATOM 743 O O . VAL A 1 92 ? 8.190 -1.562 -21.004 1.00 82.88 92 VAL A O 1
ATOM 746 N N . GLU A 1 93 ? 9.000 -3.072 -22.468 1.00 84.94 93 GLU A N 1
ATOM 747 C CA . GLU A 1 93 ? 7.730 -3.786 -22.563 1.00 84.94 93 GLU A CA 1
ATOM 748 C C . GLU A 1 93 ? 7.386 -4.440 -21.222 1.00 84.94 93 GLU A C 1
ATOM 750 O O . GLU A 1 93 ? 8.242 -4.946 -20.496 1.00 84.94 93 GLU A O 1
ATOM 755 N N . PHE A 1 94 ? 6.102 -4.414 -20.867 1.00 83.88 94 PHE A N 1
ATOM 756 C CA . PHE A 1 94 ? 5.659 -5.076 -19.650 1.00 83.88 94 PHE A CA 1
ATOM 757 C C . PHE A 1 94 ? 5.742 -6.601 -19.841 1.00 83.88 94 PHE A C 1
ATOM 759 O O . PHE A 1 94 ? 5.186 -7.106 -20.822 1.00 83.88 94 PHE A O 1
ATOM 766 N N . PRO A 1 95 ? 6.378 -7.348 -18.918 1.00 86.75 95 PRO A N 1
ATOM 767 C CA . PRO A 1 95 ? 6.570 -8.782 -19.080 1.00 86.75 95 PRO A CA 1
ATOM 768 C C . PRO A 1 95 ? 5.232 -9.517 -19.016 1.00 86.75 95 PRO A C 1
ATOM 770 O O . PRO A 1 95 ? 4.303 -9.118 -18.299 1.00 86.75 95 PRO A O 1
ATOM 773 N N . LYS A 1 96 ? 5.124 -10.643 -19.717 1.00 88.06 96 LYS A N 1
ATOM 774 C CA . LYS A 1 96 ? 3.962 -11.522 -19.578 1.00 88.06 96 LYS A CA 1
ATOM 775 C C . LYS A 1 96 ? 4.109 -12.328 -18.294 1.00 88.06 96 LYS A C 1
ATOM 777 O O . LYS A 1 96 ? 5.187 -12.779 -17.927 1.00 88.06 96 LYS A O 1
ATOM 782 N N . TRP A 1 97 ? 2.994 -12.608 -17.626 1.00 84.94 97 TRP A N 1
ATOM 783 C CA . TRP A 1 97 ? 3.007 -13.439 -16.414 1.00 84.94 97 TRP A CA 1
ATOM 784 C C . TRP A 1 97 ? 3.500 -14.873 -16.651 1.00 84.94 97 TRP A C 1
ATOM 786 O O . TRP A 1 97 ? 3.958 -15.524 -15.712 1.00 84.94 97 TRP A O 1
ATOM 796 N N . SER A 1 98 ? 3.418 -15.347 -17.898 1.00 88.00 98 SER A N 1
ATOM 797 C CA . SER A 1 98 ? 3.969 -16.626 -18.350 1.00 88.00 98 SER A CA 1
ATOM 798 C C . SER A 1 98 ? 5.492 -16.638 -18.468 1.00 88.00 98 SER A C 1
ATOM 800 O O . SER A 1 98 ? 6.063 -17.722 -18.567 1.00 88.00 98 SER A O 1
ATOM 802 N N . ASP A 1 99 ? 6.140 -15.472 -18.492 1.00 87.94 99 ASP A N 1
ATOM 803 C CA . ASP A 1 99 ? 7.584 -15.380 -18.672 1.00 87.94 99 ASP A CA 1
ATOM 804 C C . ASP A 1 99 ? 8.302 -15.876 -17.405 1.00 87.94 99 ASP A C 1
ATOM 806 O O . ASP A 1 99 ? 7.813 -15.674 -16.279 1.00 87.94 99 ASP A O 1
ATOM 810 N N . PRO A 1 100 ? 9.440 -16.574 -17.561 1.00 88.06 100 PRO A N 1
ATOM 811 C CA . PRO A 1 100 ? 10.176 -17.116 -16.431 1.00 88.06 100 PRO A CA 1
ATOM 812 C C . PRO A 1 100 ? 10.776 -15.992 -15.584 1.00 88.06 100 PRO A C 1
ATOM 814 O O . PRO A 1 100 ? 11.182 -14.950 -16.087 1.00 88.06 100 PRO A O 1
ATOM 817 N N . MET A 1 101 ? 10.885 -16.229 -14.277 1.00 87.25 101 MET A N 1
ATOM 818 C CA . MET A 1 101 ? 11.657 -15.347 -13.405 1.00 87.25 101 MET A CA 1
ATOM 819 C C . MET A 1 101 ? 13.153 -15.645 -13.554 1.00 87.25 101 MET A C 1
ATOM 821 O O . MET A 1 101 ? 13.616 -16.739 -13.231 1.00 87.25 101 MET A O 1
ATOM 825 N N . LEU A 1 102 ? 13.894 -14.650 -14.017 1.00 84.94 102 LEU A N 1
ATOM 826 C CA . LEU A 1 102 ? 15.337 -14.603 -14.184 1.00 84.94 102 LEU A CA 1
ATOM 827 C C . LEU A 1 102 ? 15.996 -14.192 -12.853 1.00 84.94 102 LEU A C 1
ATOM 829 O O . LEU A 1 102 ? 15.820 -13.073 -12.359 1.00 84.94 102 LEU A O 1
ATOM 833 N N . TRP A 1 103 ? 16.772 -15.099 -12.256 1.00 71.31 103 TRP A N 1
ATOM 834 C CA . TRP A 1 103 ? 17.521 -14.853 -11.019 1.00 71.31 103 TRP A CA 1
ATOM 835 C C . TRP A 1 103 ? 19.022 -14.722 -11.314 1.00 71.31 103 TRP A C 1
ATOM 837 O O . TRP A 1 103 ? 19.650 -15.679 -11.753 1.00 71.31 103 TRP A O 1
ATOM 847 N N . GLY A 1 104 ? 19.614 -13.558 -11.019 1.00 61.22 104 GLY A N 1
ATOM 848 C CA . GLY A 1 104 ? 21.053 -13.296 -11.203 1.00 61.22 104 GLY A CA 1
ATOM 849 C C . GLY A 1 104 ? 21.488 -13.065 -12.662 1.00 61.22 104 GLY A C 1
ATOM 850 O O . GLY A 1 104 ? 20.695 -13.188 -13.591 1.00 61.22 104 GLY A O 1
ATOM 851 N N . ARG A 1 105 ? 22.768 -12.707 -12.878 1.00 52.06 105 ARG A N 1
ATOM 852 C CA . ARG A 1 105 ? 23.389 -12.701 -14.221 1.00 52.06 105 ARG A CA 1
ATOM 853 C C . ARG A 1 105 ? 23.569 -14.151 -14.675 1.00 52.06 105 ARG A C 1
ATOM 855 O O . ARG A 1 105 ? 24.613 -14.735 -14.402 1.00 52.06 105 ARG A O 1
ATOM 862 N N . GLY A 1 106 ? 22.563 -14.761 -15.287 1.00 47.56 106 GLY A N 1
ATOM 863 C CA . GLY A 1 106 ? 22.708 -16.150 -15.713 1.00 47.56 106 GLY A CA 1
ATOM 864 C C . GLY A 1 106 ? 21.419 -16.825 -16.136 1.00 47.56 106 GLY A C 1
ATOM 865 O O . GLY A 1 106 ? 20.931 -17.702 -15.437 1.00 47.56 106 GLY A O 1
ATOM 866 N N . LEU A 1 107 ? 20.930 -16.471 -17.318 1.00 42.34 107 LEU A N 1
ATOM 867 C CA . LEU A 1 107 ? 20.364 -17.447 -18.249 1.00 42.34 107 LEU A CA 1
ATOM 868 C C . LEU A 1 107 ? 21.022 -17.209 -19.617 1.00 42.34 107 LEU A C 1
ATOM 870 O O . LEU A 1 107 ? 20.371 -17.012 -20.634 1.00 42.34 107 LEU A O 1
ATOM 874 N N . GLU A 1 108 ? 22.359 -17.215 -19.628 1.00 46.59 108 GLU A N 1
ATOM 875 C CA . GLU A 1 108 ? 23.063 -17.719 -20.804 1.00 46.59 108 GLU A CA 1
ATOM 876 C C . GLU A 1 108 ? 22.723 -19.214 -20.909 1.00 46.59 108 GLU A C 1
ATOM 878 O O . GLU A 1 108 ? 22.819 -19.940 -19.920 1.00 46.59 108 GLU A O 1
ATOM 883 N N . ALA A 1 109 ? 22.338 -19.651 -22.108 1.00 43.62 109 ALA A N 1
ATOM 884 C CA . ALA A 1 109 ? 22.010 -21.024 -22.499 1.00 43.62 109 ALA A CA 1
ATOM 885 C C . ALA A 1 109 ? 20.586 -21.524 -22.190 1.00 43.62 109 ALA A C 1
ATOM 887 O O . ALA A 1 109 ? 20.395 -22.336 -21.290 1.00 43.62 109 ALA A O 1
ATOM 888 N N . GLN A 1 110 ? 19.628 -21.177 -23.062 1.00 36.88 110 GLN A N 1
ATOM 889 C CA . GLN A 1 110 ? 18.715 -22.173 -23.655 1.00 36.88 110 GLN A CA 1
ATOM 890 C C . GLN A 1 110 ? 18.342 -21.825 -25.114 1.00 36.88 110 GLN A C 1
ATOM 892 O O . GLN A 1 110 ? 17.198 -21.479 -25.394 1.00 36.88 110 GLN A O 1
ATOM 897 N N . GLN A 1 111 ? 19.314 -21.919 -26.033 1.00 32.75 111 GLN A N 1
ATOM 898 C CA . GLN A 1 111 ? 19.317 -22.763 -27.253 1.00 32.75 111 GLN A CA 1
ATOM 899 C C . GLN A 1 111 ? 20.456 -22.368 -28.194 1.00 32.75 111 GLN A C 1
ATOM 901 O O . GLN A 1 111 ? 20.579 -21.167 -28.510 1.00 32.75 111 GLN A O 1
#

Radius of gyration: 20.59 Å; chains: 1; bounding box: 39×46×46 Å